Protein AF-A0A2G1NYQ6-F1 (afdb_monomer_lite)

Foldseek 3Di:
DQVVQQDVVLLAGFPDQDPNHGRRWQFLCSLVCVPPPVVADCVDPVSVSSLVSHLVSQQVQQWADAPNAIAGFGIHPPCVVHRFGFLLSLLSSLVSLLVVLQVCVPVPVVSNVVSNVVNPSSVCLQQQQADPVRAGAGGAPRHHSHHDDDTNDPSSVVSVVVSVVSCVVSVD

Structure (mmCIF, N/CA/C/O backbone):
data_AF-A0A2G1NYQ6-F1
#
_entry.id   AF-A0A2G1NYQ6-F1
#
loop_
_atom_site.group_PDB
_atom_site.id
_atom_site.type_symbol
_atom_site.label_atom_id
_atom_site.label_alt_id
_atom_site.label_comp_id
_atom_site.label_asym_id
_atom_site.label_entity_id
_atom_site.label_seq_id
_atom_site.pdbx_PDB_ins_code
_atom_site.Cartn_x
_atom_site.Cartn_y
_atom_site.Cartn_z
_atom_site.occupancy
_atom_site.B_iso_or_equiv
_atom_site.auth_seq_id
_atom_site.auth_comp_id
_atom_site.auth_asym_id
_atom_site.auth_atom_id
_atom_site.pdbx_PDB_model_num
ATOM 1 N N . MET A 1 1 ? 0.901 -12.415 -20.717 1.00 77.00 1 MET A N 1
ATOM 2 C CA . MET A 1 1 ? 1.734 -11.185 -20.625 1.00 77.00 1 MET A CA 1
ATOM 3 C C . MET A 1 1 ? 2.148 -10.916 -19.185 1.00 77.00 1 MET A C 1
ATOM 5 O O . MET A 1 1 ? 3.344 -10.838 -18.957 1.00 77.00 1 MET A O 1
ATOM 9 N N . ILE A 1 2 ? 1.206 -10.841 -18.233 1.00 87.62 2 ILE A N 1
ATOM 10 C CA . ILE A 1 2 ? 1.504 -10.618 -16.805 1.00 87.62 2 ILE A CA 1
ATOM 11 C C . ILE A 1 2 ? 2.382 -11.717 -16.182 1.00 87.62 2 ILE A C 1
ATOM 13 O O . ILE A 1 2 ? 3.284 -11.418 -15.413 1.00 87.62 2 ILE A O 1
ATOM 17 N N . GLU A 1 3 ? 2.213 -12.971 -16.606 1.00 89.00 3 GLU A N 1
ATOM 18 C CA . GLU A 1 3 ? 3.038 -14.106 -16.159 1.00 89.00 3 GLU A CA 1
ATOM 19 C C . GLU A 1 3 ? 4.537 -13.907 -16.418 1.00 89.00 3 GLU A C 1
ATOM 21 O O . GLU A 1 3 ? 5.359 -14.356 -15.632 1.00 89.00 3 GLU A O 1
ATOM 26 N N . ARG A 1 4 ? 4.905 -13.182 -17.488 1.00 92.19 4 ARG A N 1
ATOM 27 C CA . ARG A 1 4 ? 6.312 -12.868 -17.797 1.00 92.19 4 ARG A CA 1
ATOM 28 C C . ARG A 1 4 ? 6.929 -11.869 -16.818 1.00 92.19 4 ARG A C 1
ATOM 30 O O . ARG A 1 4 ? 8.144 -11.719 -16.819 1.00 92.19 4 ARG A O 1
ATOM 37 N N . LEU A 1 5 ? 6.102 -11.151 -16.058 1.00 95.56 5 LEU A N 1
ATOM 38 C CA . LEU A 1 5 ? 6.542 -10.192 -15.049 1.00 95.56 5 LEU A CA 1
ATOM 39 C C . LEU A 1 5 ? 6.655 -10.832 -13.664 1.00 95.56 5 LEU A C 1
ATOM 41 O O . LEU A 1 5 ? 7.236 -10.209 -12.788 1.00 95.56 5 LEU A O 1
ATOM 45 N N . TRP A 1 6 ? 6.114 -12.034 -13.434 1.00 97.19 6 TRP A N 1
ATOM 46 C CA . TRP A 1 6 ? 6.248 -12.694 -12.135 1.00 97.19 6 TRP A CA 1
ATOM 47 C C . TRP A 1 6 ? 7.708 -13.082 -11.884 1.00 97.19 6 TRP A C 1
ATOM 49 O O . TRP A 1 6 ? 8.318 -13.775 -12.698 1.00 97.19 6 TRP A O 1
ATOM 59 N N . MET A 1 7 ? 8.261 -12.645 -10.753 1.00 97.06 7 MET A N 1
ATOM 60 C CA . MET A 1 7 ? 9.623 -12.953 -10.320 1.00 97.06 7 MET A CA 1
ATOM 61 C C . MET A 1 7 ? 9.555 -13.842 -9.070 1.00 97.06 7 MET A C 1
ATOM 63 O O . MET A 1 7 ? 9.393 -13.309 -7.970 1.00 97.06 7 MET A O 1
ATOM 67 N N . PRO A 1 8 ? 9.681 -15.179 -9.202 1.00 95.69 8 PRO A N 1
ATOM 68 C CA . PRO A 1 8 ? 9.544 -16.104 -8.075 1.00 95.69 8 PRO A CA 1
ATOM 69 C C . PRO A 1 8 ? 10.514 -15.802 -6.929 1.00 95.69 8 PRO A C 1
ATOM 71 O O . PRO A 1 8 ? 10.099 -15.765 -5.776 1.00 95.69 8 PRO A O 1
ATOM 74 N N . ASP A 1 9 ? 11.773 -15.494 -7.251 1.00 95.88 9 ASP A N 1
ATOM 75 C CA . ASP A 1 9 ? 12.818 -15.209 -6.256 1.00 95.88 9 ASP A CA 1
ATOM 76 C C . ASP A 1 9 ? 12.545 -13.931 -5.454 1.00 95.88 9 ASP A C 1
ATOM 78 O O . ASP A 1 9 ? 12.984 -13.794 -4.314 1.00 95.88 9 ASP A O 1
ATOM 82 N N . ALA A 1 10 ? 11.817 -12.985 -6.051 1.00 96.31 10 ALA A N 1
ATOM 83 C CA . ALA A 1 10 ? 11.421 -11.745 -5.400 1.00 96.31 10 ALA A CA 1
ATOM 84 C C . ALA A 1 10 ? 10.008 -11.812 -4.809 1.00 96.31 10 ALA A C 1
ATOM 86 O O . ALA A 1 10 ? 9.593 -10.833 -4.201 1.00 96.31 10 ALA A O 1
ATOM 87 N N . ALA A 1 11 ? 9.270 -12.910 -5.022 1.00 97.94 11 ALA A N 1
ATOM 88 C CA . ALA A 1 11 ? 7.877 -13.081 -4.615 1.00 97.94 11 ALA A CA 1
ATOM 89 C C . ALA A 1 11 ? 6.965 -11.904 -5.040 1.00 97.94 11 ALA A C 1
ATOM 91 O O . ALA A 1 11 ? 6.060 -11.497 -4.312 1.00 97.94 11 ALA A O 1
ATOM 92 N N . CYS A 1 12 ? 7.224 -11.311 -6.211 1.00 98.06 12 CYS A N 1
ATOM 93 C CA . CYS A 1 12 ? 6.542 -10.102 -6.674 1.00 98.06 12 CYS A CA 1
ATOM 94 C C . CYS A 1 12 ? 6.621 -9.955 -8.202 1.00 98.06 12 CYS A C 1
ATOM 96 O O . CYS A 1 12 ? 7.400 -10.633 -8.873 1.00 98.06 12 CYS A O 1
ATOM 98 N N . PHE A 1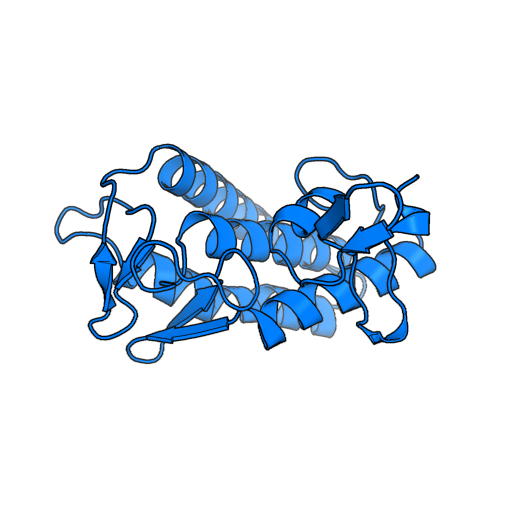 13 ? 5.818 -9.052 -8.763 1.00 97.31 13 PHE A N 1
ATOM 99 C CA . PHE A 1 13 ? 5.882 -8.706 -10.179 1.00 97.31 13 PHE A CA 1
ATOM 100 C C . PHE A 1 13 ? 6.944 -7.634 -10.434 1.00 97.31 13 PHE A C 1
ATOM 102 O O . PHE A 1 13 ? 7.109 -6.693 -9.660 1.00 97.31 13 PHE A O 1
ATOM 109 N N . ALA A 1 14 ? 7.657 -7.769 -11.547 1.00 95.62 14 ALA A N 1
ATOM 110 C CA . ALA A 1 14 ? 8.570 -6.762 -12.053 1.00 95.62 14 ALA A CA 1
ATOM 111 C C . ALA A 1 14 ? 7.803 -5.495 -12.436 1.00 95.62 14 ALA A C 1
ATOM 113 O O . ALA A 1 14 ? 6.707 -5.569 -13.000 1.00 95.62 14 ALA A O 1
ATOM 114 N N . LYS A 1 15 ? 8.431 -4.334 -12.225 1.00 93.25 15 LYS A N 1
ATOM 115 C CA . LYS A 1 15 ? 7.903 -3.030 -12.650 1.00 93.25 15 LYS A CA 1
ATOM 116 C C . LYS A 1 15 ? 7.526 -2.998 -14.133 1.00 93.25 15 LYS A C 1
ATOM 118 O O . LYS A 1 15 ? 6.588 -2.310 -14.527 1.00 93.25 15 LYS A O 1
ATOM 123 N N . GLY A 1 16 ? 8.265 -3.724 -14.967 1.00 93.69 16 GLY A N 1
ATOM 124 C CA . GLY A 1 16 ? 7.947 -3.857 -16.380 1.00 93.69 16 GLY A CA 1
ATOM 125 C C . GLY A 1 16 ? 9.034 -4.563 -17.176 1.00 93.69 16 GLY A C 1
ATOM 126 O O . GLY A 1 16 ? 9.994 -5.098 -16.621 1.00 93.69 16 GLY A O 1
ATOM 127 N N . ILE A 1 17 ? 8.861 -4.533 -18.496 1.00 93.44 17 ILE A N 1
ATOM 128 C CA . ILE A 1 17 ? 9.873 -4.938 -19.472 1.00 93.44 17 ILE A CA 1
ATOM 129 C C . ILE A 1 17 ? 10.361 -3.666 -20.164 1.00 93.44 17 ILE A C 1
ATOM 131 O O . ILE A 1 17 ? 9.561 -2.971 -20.791 1.00 93.44 17 ILE A O 1
ATOM 135 N N . ILE A 1 18 ? 11.650 -3.362 -20.043 1.00 90.75 18 ILE A N 1
ATOM 136 C CA . ILE A 1 18 ? 12.288 -2.183 -20.640 1.00 90.75 18 ILE A CA 1
ATOM 137 C C . ILE A 1 18 ? 13.359 -2.702 -21.595 1.00 90.75 18 ILE A C 1
ATOM 139 O O . ILE A 1 18 ? 14.183 -3.525 -21.211 1.00 90.75 18 ILE A O 1
ATOM 143 N N . ASP A 1 19 ? 13.289 -2.286 -22.861 1.00 93.00 19 ASP A N 1
ATOM 144 C CA . ASP A 1 19 ? 14.200 -2.726 -23.927 1.00 93.00 19 ASP A CA 1
ATOM 145 C C . ASP A 1 19 ? 14.297 -4.257 -24.083 1.00 93.00 19 ASP A C 1
ATOM 147 O O . ASP A 1 19 ? 15.330 -4.809 -24.447 1.00 93.00 19 ASP A O 1
ATOM 151 N N . GLY A 1 20 ? 13.182 -4.953 -23.833 1.00 91.50 20 GLY A N 1
ATOM 152 C CA . GLY A 1 20 ? 13.077 -6.412 -23.944 1.00 91.50 20 GLY A CA 1
ATOM 153 C C . GLY A 1 20 ? 13.491 -7.180 -22.686 1.00 91.50 20 GLY A C 1
ATOM 154 O O . GLY A 1 20 ? 13.196 -8.373 -22.600 1.00 91.50 20 GLY A O 1
ATOM 155 N N . GLU A 1 21 ? 14.063 -6.498 -21.697 1.00 93.44 21 GLU A N 1
ATOM 156 C CA . GLU A 1 21 ? 14.571 -7.087 -20.460 1.00 93.44 21 GLU A CA 1
ATOM 157 C C . GLU A 1 21 ? 13.625 -6.853 -19.280 1.00 93.44 21 GLU A C 1
ATOM 159 O O . GLU A 1 21 ? 12.966 -5.815 -19.175 1.00 93.44 21 GLU A O 1
ATOM 164 N N . ILE A 1 22 ? 13.559 -7.827 -18.369 1.00 94.00 22 ILE A N 1
ATOM 165 C CA . ILE A 1 22 ? 12.812 -7.682 -17.115 1.00 94.00 22 ILE A CA 1
ATOM 166 C C . ILE A 1 22 ? 13.507 -6.620 -16.267 1.00 94.00 22 ILE A C 1
ATOM 168 O O . ILE A 1 22 ? 14.702 -6.722 -16.000 1.00 94.00 22 ILE A O 1
ATOM 172 N N . TYR A 1 23 ? 12.750 -5.626 -15.804 1.00 93.81 23 TYR A N 1
ATOM 173 C CA . TYR A 1 23 ? 13.244 -4.621 -14.874 1.00 93.81 23 TYR A CA 1
ATOM 174 C C . TYR A 1 23 ? 12.809 -4.974 -13.441 1.00 93.81 23 TYR A C 1
ATOM 176 O O . TYR A 1 23 ? 11.654 -4.727 -13.077 1.00 93.81 23 TYR A O 1
ATOM 184 N N . PRO A 1 24 ? 13.695 -5.565 -12.614 1.00 93.25 24 PRO A N 1
ATOM 185 C CA . PRO A 1 24 ? 13.302 -6.319 -11.422 1.00 93.25 24 PRO A CA 1
ATOM 186 C C . PRO A 1 24 ? 13.095 -5.456 -10.167 1.00 93.25 24 PRO A C 1
ATOM 188 O O . PRO A 1 24 ? 13.101 -5.966 -9.049 1.00 93.25 24 PRO A O 1
ATOM 191 N N . ILE A 1 25 ? 12.945 -4.143 -10.336 1.00 95.00 25 ILE A N 1
ATOM 192 C CA . ILE A 1 25 ? 12.709 -3.212 -9.232 1.00 95.00 25 ILE A CA 1
ATOM 193 C C . ILE A 1 25 ? 11.291 -3.405 -8.698 1.00 95.00 25 ILE A C 1
ATOM 195 O O . ILE A 1 25 ? 10.336 -3.402 -9.479 1.00 95.00 25 ILE A O 1
ATOM 199 N N . ILE A 1 26 ? 11.156 -3.529 -7.375 1.00 97.50 26 ILE A N 1
ATOM 200 C CA . ILE A 1 26 ? 9.839 -3.566 -6.733 1.00 97.50 26 ILE A CA 1
ATOM 201 C C . ILE A 1 26 ? 9.221 -2.173 -6.782 1.00 97.50 26 ILE A C 1
ATOM 203 O O . ILE A 1 26 ? 9.847 -1.180 -6.408 1.00 97.50 26 ILE A O 1
ATOM 207 N N . ASP A 1 27 ? 7.983 -2.105 -7.259 1.00 97.69 27 ASP A N 1
ATOM 208 C CA . ASP A 1 27 ? 7.261 -0.864 -7.514 1.00 97.69 27 ASP A CA 1
ATOM 209 C C . ASP A 1 27 ? 5.794 -1.041 -7.119 1.00 97.69 27 ASP A C 1
ATOM 211 O O . ASP A 1 27 ? 5.156 -2.017 -7.502 1.00 97.69 27 ASP A O 1
ATOM 215 N N . ALA A 1 28 ? 5.244 -0.096 -6.361 1.00 97.94 28 ALA A N 1
ATOM 216 C CA . ALA A 1 28 ? 3.868 -0.122 -5.880 1.00 97.94 28 ALA A CA 1
ATOM 217 C C . ALA A 1 28 ? 2.836 -0.134 -7.023 1.00 97.94 28 ALA A C 1
ATOM 219 O O . ALA A 1 28 ? 1.700 -0.548 -6.814 1.00 97.94 28 ALA A O 1
ATOM 220 N N . SER A 1 29 ? 3.204 0.272 -8.243 1.00 96.25 29 SER A N 1
ATOM 221 C CA . SER A 1 29 ? 2.313 0.197 -9.409 1.00 96.25 29 SER A CA 1
ATOM 222 C C . SER A 1 29 ? 1.818 -1.214 -9.715 1.00 96.25 29 SER A C 1
ATOM 224 O O . SER A 1 29 ? 0.722 -1.359 -10.264 1.00 96.25 29 SER A O 1
ATOM 226 N N . VAL A 1 30 ? 2.557 -2.256 -9.316 1.00 97.00 30 VAL A N 1
ATOM 227 C CA . VAL A 1 30 ? 2.128 -3.642 -9.539 1.00 97.00 30 VAL A CA 1
ATOM 228 C C . VAL A 1 30 ? 0.936 -4.040 -8.668 1.00 97.00 30 VAL A C 1
ATOM 230 O O . VAL A 1 30 ? 0.245 -4.986 -9.024 1.00 97.00 30 VAL A O 1
ATOM 233 N N . ILE A 1 31 ? 0.578 -3.262 -7.633 1.00 98.19 31 ILE A N 1
ATOM 234 C CA . ILE A 1 31 ? -0.710 -3.400 -6.917 1.00 98.19 31 ILE A CA 1
ATOM 235 C C . ILE A 1 31 ? -1.893 -3.349 -7.899 1.00 98.19 31 ILE A C 1
ATOM 237 O O . ILE A 1 31 ? -2.923 -3.987 -7.672 1.00 98.19 31 ILE A O 1
ATOM 241 N N . GLY A 1 32 ? -1.714 -2.669 -9.039 1.00 96.94 32 GLY A N 1
ATOM 242 C CA . GLY A 1 32 ? -2.652 -2.630 -10.156 1.00 96.94 32 GLY A CA 1
ATOM 243 C C . GLY A 1 32 ? -3.178 -3.992 -10.600 1.00 96.94 32 GLY A C 1
ATOM 244 O O . GLY A 1 32 ? -4.336 -4.072 -11.008 1.00 96.94 32 GLY A O 1
ATOM 245 N N . VAL A 1 33 ? -2.388 -5.066 -10.481 1.00 96.69 33 VAL A N 1
ATOM 246 C CA . VAL A 1 33 ? -2.843 -6.415 -10.858 1.00 96.69 33 VAL A CA 1
ATOM 247 C C . VAL A 1 33 ? -4.008 -6.904 -9.993 1.00 96.69 33 VAL A C 1
ATOM 249 O O . VAL A 1 33 ? -4.776 -7.747 -10.441 1.00 96.69 33 VAL A O 1
ATOM 252 N N . VAL A 1 34 ? -4.177 -6.344 -8.794 1.00 96.75 34 VAL A N 1
ATOM 253 C CA . VAL A 1 34 ? -5.291 -6.624 -7.878 1.00 96.75 34 VAL A CA 1
ATOM 254 C C . VAL A 1 34 ? -6.355 -5.549 -8.023 1.00 96.75 34 VAL A C 1
ATOM 256 O O . VAL A 1 34 ? -7.468 -5.811 -8.471 1.00 96.75 34 VAL A O 1
ATOM 259 N N . THR A 1 35 ? -5.996 -4.304 -7.712 1.00 95.06 35 THR A N 1
ATOM 260 C CA . THR A 1 35 ? -6.921 -3.173 -7.726 1.00 95.06 35 THR A CA 1
ATOM 261 C C . THR A 1 35 ? -6.277 -1.995 -8.448 1.00 95.06 35 THR A C 1
ATOM 263 O O . THR A 1 35 ? -5.113 -1.707 -8.204 1.00 95.06 35 THR A O 1
ATOM 266 N N . PRO A 1 36 ? -6.999 -1.263 -9.312 1.00 94.69 36 PRO A N 1
ATOM 267 C CA . PRO A 1 36 ? -8.411 -1.453 -9.638 1.00 94.69 36 PRO A CA 1
ATOM 268 C C . PRO A 1 36 ? -8.657 -2.487 -10.750 1.00 94.69 36 PRO A C 1
ATOM 270 O O . PRO A 1 36 ? -9.814 -2.742 -11.075 1.00 94.69 36 PRO A O 1
ATOM 273 N N . PHE A 1 37 ? -7.610 -3.043 -11.372 1.00 96.00 37 PHE A N 1
ATOM 274 C CA . PHE A 1 37 ? -7.762 -3.737 -12.654 1.00 96.00 37 PHE A CA 1
ATOM 275 C C . PHE A 1 37 ? -8.182 -5.205 -12.548 1.00 96.00 37 PHE A C 1
ATOM 277 O O . PHE A 1 37 ? -8.666 -5.729 -13.547 1.00 96.00 37 PHE A O 1
ATOM 284 N N . ARG A 1 38 ? -8.038 -5.850 -11.379 1.00 95.50 38 ARG A N 1
ATOM 285 C CA . ARG A 1 38 ? -8.444 -7.250 -11.140 1.00 95.50 38 ARG A CA 1
ATOM 286 C C . ARG A 1 38 ? -7.920 -8.206 -12.213 1.00 95.50 38 ARG A C 1
ATOM 288 O O . ARG A 1 38 ? -8.664 -8.996 -12.783 1.00 95.50 38 ARG A O 1
ATOM 295 N N . VAL A 1 39 ? -6.634 -8.067 -12.527 1.00 96.94 39 VAL A N 1
ATOM 296 C CA . VAL A 1 39 ? -5.922 -8.973 -13.437 1.00 96.94 39 VAL A CA 1
ATOM 297 C C . VAL A 1 39 ? -5.756 -10.346 -12.788 1.00 96.94 39 VAL A C 1
ATOM 299 O O . VAL A 1 39 ? -5.815 -11.342 -13.497 1.00 96.94 39 VAL A O 1
ATOM 302 N N . LEU A 1 40 ? -5.552 -10.376 -11.468 1.00 97.12 40 LEU A N 1
ATOM 303 C CA . LEU A 1 40 ? -5.550 -11.581 -10.645 1.00 97.12 40 LEU A CA 1
ATOM 304 C C . LEU A 1 40 ? -6.859 -11.692 -9.851 1.00 97.12 40 LEU A C 1
ATOM 306 O O . LEU A 1 40 ? -7.372 -10.692 -9.339 1.00 97.12 40 LEU A O 1
ATOM 310 N N . ASP A 1 41 ? -7.358 -12.915 -9.722 1.00 96.00 41 ASP A N 1
ATOM 311 C CA . ASP A 1 41 ? -8.560 -13.309 -9.004 1.00 96.00 41 ASP A CA 1
ATOM 312 C C . ASP A 1 41 ? -8.186 -14.016 -7.684 1.00 96.00 41 ASP A C 1
ATOM 314 O O . ASP A 1 41 ? -7.625 -15.116 -7.697 1.00 96.00 41 ASP A O 1
ATOM 318 N N . PRO A 1 42 ? -8.520 -13.443 -6.511 1.00 96.12 42 PRO A N 1
ATOM 319 C CA . PRO A 1 42 ? -8.214 -14.062 -5.220 1.00 96.12 42 PRO A CA 1
ATOM 320 C C . PRO A 1 42 ? -8.966 -15.384 -4.973 1.00 96.12 42 PRO A C 1
ATOM 322 O O . PRO A 1 42 ? -8.637 -16.111 -4.034 1.00 96.12 42 PRO A O 1
ATOM 325 N N . THR A 1 43 ? -9.966 -15.738 -5.783 1.00 96.12 43 THR A N 1
ATOM 326 C CA . THR A 1 43 ? -10.651 -17.036 -5.686 1.00 96.12 43 THR A CA 1
ATOM 327 C C . THR A 1 43 ? -9.836 -18.181 -6.298 1.00 96.12 43 THR A C 1
ATOM 329 O O . THR A 1 43 ? -10.005 -19.333 -5.890 1.00 96.12 43 THR A O 1
ATOM 332 N N . VAL A 1 44 ? -8.890 -17.882 -7.195 1.00 97.69 44 VAL A N 1
ATOM 333 C CA . VAL A 1 44 ? -7.957 -18.854 -7.782 1.00 97.69 44 VAL A CA 1
ATOM 334 C C . VAL A 1 44 ? -6.739 -18.999 -6.867 1.00 97.69 44 VAL A C 1
ATOM 336 O O . VAL A 1 44 ? -6.098 -18.015 -6.523 1.00 97.69 44 VAL A O 1
ATOM 339 N N . GLU A 1 45 ? -6.410 -20.225 -6.450 1.00 96.88 45 GLU A N 1
ATOM 340 C CA . GLU A 1 45 ? -5.386 -20.487 -5.421 1.00 96.88 45 GLU A CA 1
ATOM 341 C C . GLU A 1 45 ? -3.994 -19.945 -5.777 1.00 96.88 45 GLU A C 1
ATOM 343 O O . GLU A 1 45 ? -3.450 -19.145 -5.019 1.00 96.88 45 GLU A O 1
ATOM 348 N N . ASP A 1 46 ? -3.463 -20.294 -6.951 1.00 97.12 46 ASP A N 1
ATOM 349 C CA . ASP A 1 46 ? -2.146 -19.823 -7.415 1.00 97.12 46 ASP A CA 1
ATOM 350 C C . ASP A 1 46 ? -2.094 -18.291 -7.583 1.00 97.12 46 ASP A C 1
ATOM 352 O O . ASP A 1 46 ? -1.092 -17.648 -7.268 1.00 97.12 46 ASP A O 1
ATOM 356 N N . GLU A 1 47 ? -3.187 -17.669 -8.029 1.00 97.88 47 GLU A N 1
ATOM 357 C CA . GLU A 1 47 ? -3.255 -16.212 -8.150 1.00 97.88 47 GLU A CA 1
ATOM 358 C C . GLU A 1 47 ? -3.333 -15.546 -6.775 1.00 97.88 47 GLU A C 1
ATOM 360 O O . GLU A 1 47 ? -2.590 -14.602 -6.513 1.00 97.88 47 GLU A O 1
ATOM 365 N N . ARG A 1 48 ? -4.150 -16.074 -5.859 1.00 98.06 48 ARG A N 1
ATOM 366 C CA . ARG A 1 48 ? -4.241 -15.606 -4.471 1.00 98.06 48 ARG A CA 1
ATOM 367 C C . ARG A 1 48 ? -2.894 -15.667 -3.760 1.00 98.06 48 ARG A C 1
ATOM 369 O O . ARG A 1 48 ? -2.534 -14.711 -3.077 1.00 98.06 48 ARG A O 1
ATOM 376 N N . GLU A 1 49 ? -2.140 -16.747 -3.931 1.00 98.19 49 GLU A N 1
ATOM 377 C CA . GLU A 1 49 ? -0.793 -16.871 -3.372 1.00 98.19 49 GLU A CA 1
ATOM 378 C C . GLU A 1 49 ? 0.145 -15.783 -3.913 1.00 98.19 49 GLU A C 1
ATOM 380 O O . GLU A 1 49 ? 0.838 -15.126 -3.132 1.00 98.19 49 GLU A O 1
ATOM 385 N N . LYS A 1 50 ? 0.115 -15.512 -5.226 1.00 98.44 50 LYS A N 1
ATOM 386 C CA . LYS A 1 50 ? 0.883 -14.413 -5.844 1.00 98.44 50 LYS A CA 1
ATOM 387 C C . LYS A 1 50 ? 0.465 -13.046 -5.324 1.00 98.44 50 LYS A C 1
ATOM 389 O O . LYS A 1 50 ? 1.335 -12.215 -5.077 1.00 98.44 50 LYS A O 1
ATOM 394 N N . ILE A 1 51 ? -0.833 -12.814 -5.121 1.00 98.44 51 ILE A N 1
ATOM 395 C CA . ILE A 1 51 ? -1.341 -11.574 -4.524 1.00 98.44 51 ILE A CA 1
ATOM 396 C C . ILE A 1 51 ? -0.767 -11.402 -3.114 1.00 98.44 51 ILE A C 1
ATOM 398 O O . ILE A 1 51 ? -0.178 -10.364 -2.820 1.00 98.44 51 ILE A O 1
ATOM 402 N N . ILE A 1 52 ? -0.895 -12.419 -2.258 1.00 98.62 52 ILE A N 1
ATOM 403 C CA . ILE A 1 52 ? -0.402 -12.391 -0.874 1.00 98.62 52 ILE A CA 1
ATOM 404 C C . ILE A 1 52 ? 1.106 -12.111 -0.842 1.00 98.62 52 ILE A C 1
ATOM 406 O O . ILE A 1 52 ? 1.554 -11.205 -0.138 1.00 98.62 52 ILE A O 1
ATOM 410 N N . MET A 1 53 ? 1.880 -12.853 -1.636 1.00 98.62 53 MET A N 1
ATOM 411 C CA . MET A 1 53 ? 3.329 -12.690 -1.760 1.00 98.62 53 MET A CA 1
ATOM 412 C C . MET A 1 53 ? 3.718 -11.283 -2.225 1.00 98.62 53 MET A C 1
ATOM 414 O O . MET A 1 53 ? 4.582 -10.646 -1.621 1.00 98.62 53 MET A O 1
ATOM 418 N N . MET A 1 54 ? 3.048 -10.773 -3.258 1.00 98.56 54 MET A N 1
ATOM 419 C CA . MET A 1 54 ? 3.309 -9.454 -3.822 1.00 98.56 54 MET A CA 1
ATOM 420 C C . MET A 1 54 ? 3.014 -8.342 -2.811 1.00 98.56 54 MET A C 1
ATOM 422 O O . MET A 1 54 ? 3.848 -7.458 -2.628 1.00 98.56 54 MET A O 1
ATOM 426 N N . LEU A 1 55 ? 1.854 -8.377 -2.143 1.00 98.44 55 LEU A N 1
ATOM 427 C CA . LEU A 1 55 ? 1.473 -7.354 -1.164 1.00 98.44 55 LEU A CA 1
ATOM 428 C C . LEU A 1 55 ? 2.430 -7.340 0.033 1.00 98.44 55 LEU A C 1
ATOM 430 O O . LEU A 1 55 ? 2.906 -6.268 0.397 1.00 98.44 55 LEU A O 1
ATOM 434 N N . ASN A 1 56 ? 2.787 -8.513 0.570 1.00 98.38 56 ASN A N 1
ATOM 435 C CA . ASN A 1 56 ? 3.796 -8.626 1.630 1.00 98.38 56 ASN A CA 1
ATOM 436 C C . ASN A 1 56 ? 5.154 -8.078 1.170 1.00 98.38 56 ASN A C 1
ATOM 438 O O . ASN A 1 56 ? 5.782 -7.304 1.880 1.00 98.38 56 ASN A O 1
ATOM 442 N N . THR A 1 57 ? 5.591 -8.419 -0.045 1.00 98.44 57 THR A N 1
ATOM 443 C CA . THR A 1 57 ? 6.874 -7.942 -0.582 1.00 98.44 57 THR A CA 1
ATOM 444 C C . THR A 1 57 ? 6.896 -6.424 -0.754 1.00 98.44 57 THR A C 1
ATOM 446 O O . THR A 1 57 ? 7.903 -5.777 -0.464 1.00 98.44 57 THR A O 1
ATOM 449 N N . ILE A 1 58 ? 5.799 -5.841 -1.239 1.00 98.31 58 ILE A N 1
ATOM 450 C CA . ILE A 1 58 ? 5.655 -4.389 -1.381 1.00 98.31 58 ILE A CA 1
ATOM 451 C C . ILE A 1 58 ? 5.702 -3.719 -0.013 1.00 98.31 58 ILE A C 1
ATOM 453 O O . ILE A 1 58 ? 6.461 -2.769 0.169 1.00 98.31 58 ILE A O 1
ATOM 457 N N . GLU A 1 59 ? 4.926 -4.220 0.944 1.00 97.00 59 GLU A N 1
ATOM 458 C CA . GLU A 1 59 ? 4.925 -3.733 2.319 1.00 97.00 59 GLU A CA 1
ATOM 459 C C . GLU A 1 59 ? 6.344 -3.798 2.910 1.00 97.00 59 GLU A C 1
ATOM 461 O O . GLU A 1 59 ? 6.875 -2.785 3.362 1.00 97.00 59 GLU A O 1
ATOM 466 N N . ASP A 1 60 ? 7.028 -4.936 2.802 1.00 96.75 60 ASP A N 1
ATOM 467 C CA . ASP A 1 60 ? 8.350 -5.167 3.391 1.00 96.75 60 ASP A CA 1
ATOM 468 C C . ASP A 1 60 ? 9.477 -4.364 2.731 1.00 96.75 60 ASP A C 1
ATOM 470 O O . ASP A 1 60 ? 10.385 -3.889 3.418 1.00 96.75 60 ASP A O 1
ATOM 474 N N . ARG A 1 61 ? 9.452 -4.183 1.406 1.00 97.56 61 ARG A N 1
ATOM 475 C CA . ARG A 1 61 ? 10.554 -3.522 0.681 1.00 97.56 61 ARG A CA 1
ATOM 476 C C . ARG A 1 61 ? 10.332 -2.030 0.488 1.00 97.56 61 ARG A C 1
ATOM 478 O O . ARG A 1 61 ? 11.300 -1.268 0.421 1.00 97.56 61 ARG A O 1
ATOM 485 N N . LEU A 1 62 ? 9.076 -1.591 0.410 1.00 97.62 62 LEU A N 1
ATOM 486 C CA . LEU A 1 62 ? 8.739 -0.191 0.159 1.00 97.62 62 LEU A CA 1
ATOM 487 C C . LEU A 1 62 ? 8.318 0.570 1.419 1.00 97.62 62 LEU A C 1
ATOM 489 O O . LEU A 1 62 ? 8.208 1.798 1.331 1.00 97.62 62 LEU A O 1
ATOM 493 N N . ASN A 1 63 ? 8.138 -0.086 2.576 1.00 95.19 63 ASN A N 1
ATOM 494 C CA . ASN A 1 63 ? 7.835 0.642 3.809 1.00 95.19 63 ASN A CA 1
ATOM 495 C C . ASN A 1 63 ? 8.914 1.669 4.168 1.00 95.19 63 ASN A C 1
ATOM 497 O O . ASN A 1 63 ? 10.103 1.540 3.852 1.00 95.19 63 ASN A O 1
ATOM 501 N N . TYR A 1 64 ? 8.445 2.705 4.849 1.00 94.50 64 TYR A N 1
ATOM 502 C CA . TYR A 1 64 ? 9.247 3.705 5.513 1.00 94.50 64 TYR A CA 1
ATOM 503 C C . TYR A 1 64 ? 8.525 4.137 6.793 1.00 94.50 64 TYR A C 1
ATOM 505 O O . TYR A 1 64 ? 7.340 4.481 6.763 1.00 94.50 64 TYR A O 1
ATOM 513 N N . TRP A 1 65 ? 9.243 4.124 7.914 1.00 92.38 65 TRP A N 1
ATOM 514 C CA . TRP A 1 65 ? 8.708 4.529 9.211 1.00 92.38 65 TRP A CA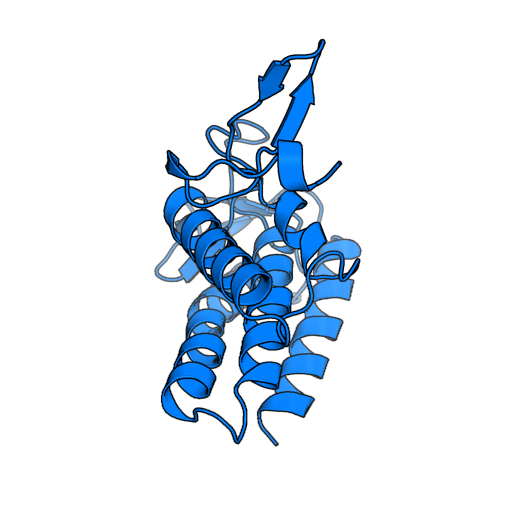 1
ATOM 515 C C . TRP A 1 65 ? 8.971 6.011 9.465 1.00 92.38 65 TRP A C 1
ATOM 517 O O . TRP A 1 65 ? 10.115 6.457 9.390 1.00 92.38 65 TRP A O 1
ATOM 527 N N . VAL A 1 66 ? 7.914 6.759 9.780 1.00 89.00 66 VAL A N 1
ATOM 528 C CA . VAL A 1 66 ? 7.976 8.184 10.131 1.00 89.00 66 VAL A CA 1
ATOM 529 C C . VAL A 1 66 ? 7.152 8.397 11.395 1.00 89.00 66 VAL A C 1
ATOM 531 O O . VAL A 1 66 ? 5.960 8.091 11.410 1.00 89.00 66 VAL A O 1
ATOM 534 N N . ASP A 1 67 ? 7.797 8.848 12.473 1.00 84.12 67 ASP A N 1
ATOM 535 C CA . ASP A 1 67 ? 7.166 9.116 13.775 1.00 84.12 67 ASP A CA 1
ATOM 536 C C . ASP A 1 67 ? 6.255 7.984 14.294 1.00 84.12 67 ASP A C 1
ATOM 538 O O . ASP A 1 67 ? 5.176 8.210 14.832 1.00 84.12 67 ASP A O 1
ATOM 542 N N . GLY A 1 68 ? 6.689 6.729 14.123 1.00 83.94 68 GLY A N 1
ATOM 543 C CA . GLY A 1 68 ? 5.948 5.545 14.580 1.00 83.94 68 GLY A CA 1
ATOM 544 C C . GLY A 1 68 ? 4.787 5.116 13.675 1.00 83.94 68 GLY A C 1
ATOM 545 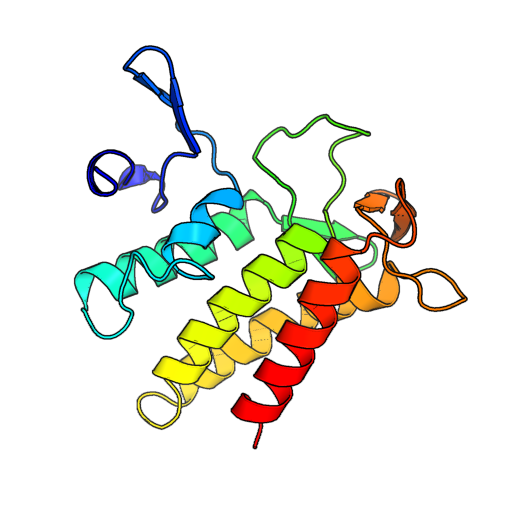O O . GLY A 1 68 ? 4.119 4.133 13.984 1.00 83.94 68 GLY A O 1
ATOM 546 N N . THR A 1 69 ? 4.576 5.797 12.548 1.00 90.00 69 THR A N 1
ATOM 547 C CA . THR A 1 69 ? 3.610 5.420 11.506 1.00 90.00 69 THR A CA 1
ATOM 548 C C . THR A 1 69 ? 4.324 4.876 10.270 1.00 90.00 69 THR A C 1
ATOM 550 O O . THR A 1 69 ? 5.527 5.095 10.093 1.00 90.00 69 THR A O 1
ATOM 553 N N . ARG A 1 70 ? 3.605 4.146 9.410 1.00 93.31 70 ARG A N 1
ATOM 554 C CA . ARG A 1 70 ? 4.207 3.402 8.297 1.00 93.31 70 ARG A CA 1
ATOM 555 C C . ARG A 1 70 ? 3.620 3.803 6.947 1.00 93.31 70 ARG A C 1
ATOM 557 O O . ARG A 1 70 ? 2.484 3.454 6.627 1.00 93.31 70 ARG A O 1
ATOM 564 N N . GLY A 1 71 ? 4.427 4.478 6.134 1.00 96.75 71 GLY A N 1
ATOM 565 C CA . GLY A 1 71 ? 4.095 4.841 4.756 1.00 96.75 71 GLY A CA 1
ATOM 566 C C . GLY A 1 71 ? 4.816 3.971 3.729 1.00 96.75 71 GLY A C 1
ATOM 567 O O . GLY A 1 71 ? 5.818 3.330 4.037 1.00 96.75 71 GLY A O 1
ATOM 568 N N . ILE A 1 72 ? 4.319 3.962 2.496 1.00 97.94 72 ILE A N 1
ATOM 569 C CA . ILE A 1 72 ? 4.844 3.161 1.384 1.00 97.94 72 ILE A CA 1
ATOM 570 C C . ILE A 1 72 ? 5.468 4.080 0.332 1.00 97.94 72 ILE A C 1
ATOM 572 O O . ILE A 1 72 ? 4.847 5.045 -0.113 1.0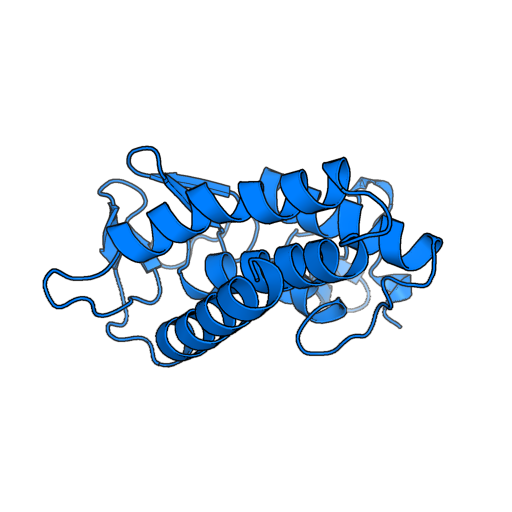0 97.94 72 ILE A O 1
ATOM 576 N N . ARG A 1 73 ? 6.704 3.804 -0.090 1.00 97.50 73 ARG A N 1
ATOM 577 C CA . ARG A 1 73 ? 7.365 4.503 -1.209 1.00 97.50 73 ARG A CA 1
ATOM 578 C C . ARG A 1 73 ? 6.830 4.017 -2.558 1.00 97.50 73 ARG A C 1
ATOM 580 O O . ARG A 1 73 ? 6.180 2.981 -2.638 1.00 97.50 73 ARG A O 1
ATOM 587 N N . ARG A 1 74 ? 7.111 4.751 -3.640 1.00 97.00 74 ARG A N 1
ATOM 588 C CA . ARG A 1 74 ? 6.678 4.342 -4.988 1.00 97.00 74 ARG A CA 1
ATOM 589 C C . ARG A 1 74 ? 7.407 3.106 -5.487 1.00 97.00 74 ARG A C 1
ATOM 591 O O . ARG A 1 74 ? 6.769 2.205 -6.009 1.00 97.00 74 ARG A O 1
ATOM 598 N N . TYR A 1 75 ? 8.722 3.071 -5.336 1.00 97.06 75 TYR A N 1
ATOM 599 C CA . TYR A 1 75 ? 9.566 1.952 -5.739 1.00 97.06 75 TYR A CA 1
ATOM 600 C C . TYR A 1 75 ? 10.885 1.976 -4.972 1.00 97.06 75 TYR A C 1
ATOM 602 O O . TYR A 1 75 ? 11.199 2.940 -4.264 1.00 97.06 75 TYR A O 1
ATOM 610 N N . GLU A 1 76 ? 11.656 0.900 -5.084 1.00 95.12 76 GLU A N 1
ATOM 611 C CA . GLU A 1 76 ? 12.962 0.821 -4.434 1.00 95.12 76 GLU A CA 1
ATOM 612 C C . GLU A 1 76 ? 13.924 1.866 -4.986 1.00 95.12 76 GLU A C 1
ATOM 614 O O . GLU A 1 76 ? 14.025 2.058 -6.194 1.00 95.12 76 GLU A O 1
ATOM 619 N N . ASN A 1 77 ? 14.681 2.505 -4.095 1.00 91.00 77 ASN A N 1
ATOM 620 C CA . ASN A 1 77 ? 15.622 3.567 -4.458 1.00 91.00 77 ASN A CA 1
ATOM 621 C C . ASN A 1 77 ? 14.945 4.756 -5.168 1.00 91.00 77 ASN A C 1
ATOM 623 O O . ASN A 1 77 ? 15.558 5.415 -6.002 1.00 91.00 77 ASN A O 1
ATOM 627 N N . ASP A 1 78 ? 13.676 5.039 -4.856 1.00 91.69 78 ASP A N 1
ATOM 628 C CA . ASP A 1 78 ? 13.050 6.296 -5.262 1.00 91.69 78 ASP A CA 1
ATOM 629 C C . ASP A 1 78 ? 13.808 7.476 -4.637 1.00 91.69 78 ASP A C 1
ATOM 631 O O . ASP A 1 78 ? 13.874 7.598 -3.416 1.00 91.69 78 ASP A O 1
ATOM 635 N N . GLU A 1 79 ? 14.397 8.329 -5.474 1.00 91.56 79 GLU A N 1
ATOM 636 C CA . GLU A 1 79 ? 15.137 9.528 -5.058 1.00 91.56 79 GLU A CA 1
ATOM 637 C C . GLU A 1 79 ? 14.343 10.819 -5.294 1.00 91.56 79 GLU A C 1
ATOM 639 O O . GLU A 1 79 ? 14.784 11.909 -4.915 1.00 91.56 79 GLU A O 1
ATOM 644 N N . TYR A 1 80 ? 13.158 10.728 -5.907 1.00 89.06 80 TYR A N 1
ATOM 645 C CA . TYR A 1 80 ? 12.356 11.908 -6.198 1.00 89.06 80 TYR A CA 1
ATOM 646 C C . TYR A 1 80 ? 11.955 12.606 -4.903 1.00 89.06 80 TYR A C 1
ATOM 648 O O . TYR A 1 80 ? 11.374 11.992 -4.008 1.00 89.06 80 TYR A O 1
ATOM 656 N N . MET A 1 81 ? 12.281 13.897 -4.808 1.00 90.56 81 MET A N 1
ATOM 657 C CA . MET A 1 81 ? 12.030 14.713 -3.618 1.00 90.56 81 MET A CA 1
ATOM 658 C C . MET A 1 81 ? 12.503 14.025 -2.326 1.00 90.56 81 MET A C 1
ATOM 660 O O . MET A 1 81 ? 11.785 13.986 -1.334 1.00 90.56 81 MET A O 1
ATOM 664 N N . SER A 1 82 ? 13.722 13.476 -2.349 1.00 89.62 82 SER A N 1
ATOM 665 C CA . SER A 1 82 ? 14.361 12.762 -1.232 1.00 89.62 82 SER A CA 1
ATOM 666 C C . SER A 1 82 ? 13.812 11.361 -0.945 1.00 89.62 82 SER A C 1
ATOM 668 O O . SER A 1 82 ? 14.218 10.760 0.051 1.00 89.62 82 SER A O 1
ATOM 670 N N . GLY A 1 83 ? 12.942 10.802 -1.788 1.00 92.31 83 GLY A N 1
ATOM 671 C CA . GLY A 1 83 ? 12.467 9.425 -1.621 1.00 92.31 83 GLY A CA 1
ATOM 672 C C . GLY A 1 83 ? 11.495 9.249 -0.462 1.00 92.31 83 GLY A C 1
ATOM 673 O O . GLY A 1 83 ? 11.594 8.285 0.301 1.00 92.31 83 GLY A O 1
ATOM 674 N N . ASN A 1 84 ? 10.605 10.222 -0.288 1.00 96.56 84 ASN A N 1
ATOM 675 C CA . ASN A 1 84 ? 9.584 10.198 0.750 1.00 96.56 84 ASN A CA 1
ATOM 676 C C . ASN A 1 84 ? 8.560 9.072 0.524 1.00 96.56 84 ASN A C 1
ATOM 678 O O . ASN A 1 84 ? 8.319 8.683 -0.621 1.00 96.56 84 ASN A O 1
ATOM 682 N N . PRO A 1 85 ? 7.915 8.555 1.584 1.00 97.44 85 PRO A N 1
ATOM 683 C CA . PRO A 1 85 ? 6.705 7.754 1.443 1.00 97.44 85 PRO A CA 1
ATOM 684 C C . PRO A 1 85 ? 5.536 8.592 0.901 1.00 97.44 85 PRO A C 1
ATOM 686 O O . PRO A 1 85 ? 5.413 9.789 1.176 1.00 97.44 85 PRO A O 1
ATOM 689 N N . TRP A 1 86 ? 4.665 7.950 0.123 1.00 98.44 86 TRP A N 1
ATOM 690 C CA . TRP A 1 86 ? 3.550 8.598 -0.566 1.00 98.44 86 TRP A CA 1
ATOM 691 C C . TRP A 1 86 ? 2.217 8.213 0.065 1.00 98.44 86 TRP A C 1
ATOM 693 O O . TRP A 1 86 ? 1.973 7.056 0.414 1.00 98.44 86 TRP A O 1
ATOM 703 N N . VAL A 1 87 ? 1.307 9.181 0.156 1.00 98.44 87 VAL A N 1
ATOM 704 C CA . VAL A 1 87 ? -0.056 8.937 0.649 1.00 98.44 87 VAL A CA 1
ATOM 705 C C . VAL A 1 87 ? -0.825 8.045 -0.329 1.00 98.44 87 VAL A C 1
ATOM 707 O O . VAL A 1 87 ? -1.490 7.102 0.091 1.00 98.44 87 VAL A O 1
ATOM 710 N N . VAL A 1 88 ? -0.674 8.286 -1.637 1.00 98.31 88 VAL A N 1
ATOM 711 C CA . VAL A 1 88 ? -1.343 7.518 -2.705 1.00 98.31 88 VAL A CA 1
ATOM 712 C C . VAL A 1 88 ? -0.987 6.035 -2.655 1.00 98.31 88 VAL A C 1
ATOM 714 O O . VAL A 1 88 ? -1.880 5.198 -2.644 1.00 98.31 88 VAL A O 1
ATOM 717 N N . THR A 1 89 ? 0.299 5.690 -2.618 1.00 98.31 89 THR A N 1
ATOM 718 C CA . THR A 1 89 ? 0.754 4.288 -2.627 1.00 98.31 89 THR A CA 1
ATOM 719 C C . THR A 1 89 ? 0.401 3.573 -1.331 1.00 98.31 89 THR A C 1
ATOM 721 O O . THR A 1 89 ? 0.031 2.405 -1.370 1.00 98.31 89 THR A O 1
ATOM 724 N N . THR A 1 90 ? 0.447 4.283 -0.199 1.00 98.56 90 THR A N 1
ATOM 725 C CA . THR A 1 90 ? 0.020 3.749 1.100 1.00 98.56 90 THR A CA 1
ATOM 726 C C . THR A 1 90 ? -1.466 3.393 1.074 1.00 98.56 90 THR A C 1
ATOM 728 O O . THR A 1 90 ? -1.835 2.267 1.391 1.00 98.56 90 THR A O 1
ATOM 731 N N . LEU A 1 91 ? -2.321 4.307 0.603 1.00 98.69 91 LEU A N 1
ATOM 732 C CA . LEU A 1 91 ? -3.754 4.042 0.449 1.00 98.69 91 LEU A CA 1
ATOM 733 C C . LEU A 1 91 ? -4.042 2.959 -0.595 1.00 98.69 91 LEU A C 1
ATOM 735 O O . LEU A 1 91 ? -4.972 2.174 -0.429 1.00 98.69 91 LEU A O 1
ATOM 739 N N . TRP A 1 92 ? -3.260 2.898 -1.672 1.00 98.56 92 TRP A N 1
ATOM 740 C CA . TRP A 1 92 ? -3.435 1.886 -2.708 1.00 98.56 92 TRP A CA 1
ATOM 741 C C . TRP A 1 92 ? -3.102 0.479 -2.198 1.00 98.56 92 TRP A C 1
ATOM 743 O O . TRP A 1 92 ? -3.862 -0.450 -2.474 1.00 98.56 92 TRP A O 1
ATOM 753 N N . LEU A 1 93 ? -2.041 0.336 -1.392 1.00 98.62 93 LEU A N 1
ATOM 754 C CA . LEU A 1 93 ? -1.733 -0.912 -0.691 1.00 98.62 93 LEU A CA 1
ATOM 755 C C . LEU A 1 93 ? -2.904 -1.318 0.208 1.00 98.62 93 LEU A C 1
ATOM 757 O O . LEU A 1 93 ? -3.424 -2.418 0.048 1.00 98.62 93 LEU A O 1
ATOM 761 N N . MET A 1 94 ? -3.394 -0.399 1.050 1.00 98.44 94 MET A N 1
ATOM 762 C CA . MET A 1 94 ? -4.537 -0.666 1.930 1.00 98.44 94 MET A CA 1
ATOM 763 C C . MET A 1 94 ? -5.761 -1.160 1.155 1.00 98.44 94 MET A C 1
ATOM 765 O O . MET A 1 94 ? -6.437 -2.078 1.603 1.00 98.44 94 MET A O 1
ATOM 769 N N . ARG A 1 95 ? -6.058 -0.595 -0.024 1.00 98.00 95 ARG A N 1
ATOM 770 C CA . ARG A 1 95 ? -7.175 -1.080 -0.852 1.00 98.00 95 ARG A CA 1
ATOM 771 C C . ARG A 1 95 ? -7.011 -2.547 -1.248 1.00 98.00 95 ARG A C 1
ATOM 773 O O . ARG A 1 95 ? -7.967 -3.308 -1.146 1.00 98.00 95 ARG A O 1
ATOM 780 N N . ALA A 1 96 ? -5.821 -2.944 -1.690 1.00 98.25 96 ALA A N 1
ATOM 781 C CA . ALA A 1 96 ? -5.568 -4.323 -2.097 1.00 98.25 96 ALA A CA 1
ATOM 782 C C . ALA A 1 96 ? -5.524 -5.292 -0.901 1.00 98.25 96 ALA A C 1
ATOM 784 O O . ALA A 1 96 ? -6.036 -6.406 -0.996 1.00 98.25 96 ALA A O 1
ATOM 785 N N . GLU A 1 97 ? -4.989 -4.861 0.244 1.00 98.06 97 GLU A N 1
ATOM 786 C CA . GLU A 1 97 ? -5.057 -5.620 1.501 1.00 98.06 97 GLU A CA 1
ATOM 787 C C . GLU A 1 97 ? -6.507 -5.840 1.946 1.00 98.06 97 GLU A C 1
ATOM 789 O O . GLU A 1 97 ? -6.878 -6.934 2.369 1.00 98.06 97 GLU A O 1
ATOM 794 N N . LEU A 1 98 ? -7.355 -4.820 1.803 1.00 97.81 98 LEU A N 1
ATOM 795 C CA . LEU A 1 98 ? -8.776 -4.913 2.117 1.00 97.81 98 LEU A CA 1
ATOM 796 C C . LEU A 1 98 ? -9.556 -5.765 1.110 1.00 97.81 98 LEU A C 1
ATOM 798 O O . LEU A 1 98 ? -10.512 -6.422 1.513 1.00 97.81 98 LEU A O 1
ATOM 802 N N . ASP A 1 99 ? -9.159 -5.805 -0.165 1.00 96.94 99 ASP A N 1
ATOM 803 C CA . ASP A 1 99 ? -9.734 -6.746 -1.137 1.00 96.94 99 ASP A CA 1
ATOM 804 C C . ASP A 1 99 ? -9.452 -8.203 -0.714 1.00 96.94 99 ASP A C 1
ATOM 806 O O . ASP A 1 99 ? -10.352 -9.045 -0.755 1.00 96.94 99 ASP A O 1
ATOM 810 N N . LEU A 1 100 ? -8.236 -8.499 -0.231 1.00 97.00 100 LEU A N 1
ATOM 811 C CA . LEU A 1 100 ? -7.918 -9.809 0.352 1.00 97.00 100 LEU A CA 1
ATOM 812 C C . LEU A 1 100 ? -8.682 -10.071 1.652 1.00 97.00 100 LEU A C 1
ATOM 814 O O . LEU A 1 100 ? -9.199 -11.171 1.845 1.00 97.00 100 LEU A O 1
ATOM 818 N N . ALA A 1 101 ? -8.771 -9.084 2.545 1.00 97.44 101 ALA A N 1
ATOM 819 C CA . ALA A 1 101 ? -9.541 -9.222 3.775 1.00 97.44 101 ALA A CA 1
ATOM 820 C C . ALA A 1 101 ? -11.005 -9.577 3.472 1.00 97.44 101 ALA A C 1
ATOM 822 O O . ALA A 1 101 ? -11.558 -10.499 4.068 1.00 97.44 101 ALA A O 1
ATOM 823 N N . GLU A 1 102 ? -11.626 -8.880 2.518 1.00 96.19 102 GLU A N 1
ATOM 824 C CA . GLU A 1 102 ? -13.001 -9.141 2.090 1.00 96.19 102 GLU A CA 1
ATOM 825 C C . GLU A 1 102 ? -13.166 -10.557 1.527 1.00 96.19 102 GLU A C 1
ATOM 827 O O . GLU A 1 102 ? -14.152 -11.214 1.854 1.00 96.19 102 GLU A O 1
ATOM 832 N N . TYR A 1 103 ? -12.186 -11.058 0.766 1.00 96.38 103 TYR A N 1
ATOM 833 C CA . TYR A 1 103 ? -12.174 -12.452 0.322 1.00 96.38 103 TYR A CA 1
ATOM 834 C C . TYR A 1 103 ? -12.175 -13.432 1.507 1.00 96.38 103 TYR A C 1
ATOM 836 O O . TYR A 1 103 ? -13.002 -14.339 1.547 1.00 96.38 103 TYR A O 1
ATOM 844 N N . PHE A 1 104 ? -11.293 -13.257 2.493 1.00 97.81 104 PHE A N 1
ATOM 845 C CA . PHE A 1 104 ? -11.183 -14.193 3.620 1.00 97.81 104 PHE A CA 1
ATOM 846 C C . PHE A 1 104 ? -12.322 -14.088 4.645 1.00 97.81 104 PHE A C 1
ATOM 848 O O . PHE A 1 104 ? -12.516 -15.009 5.440 1.00 97.81 104 PHE A O 1
ATOM 855 N N . LYS A 1 105 ? -13.103 -13.003 4.637 1.00 95.94 105 LYS A N 1
ATOM 856 C CA . LYS A 1 105 ? -14.193 -12.777 5.595 1.00 95.94 105 LYS A CA 1
ATOM 857 C C . LYS A 1 105 ? -15.203 -13.935 5.588 1.00 95.94 105 LYS A C 1
ATOM 859 O O . LYS A 1 105 ? -15.830 -14.223 4.573 1.00 95.94 105 LYS A O 1
ATOM 864 N N . GLY A 1 106 ? -15.386 -14.584 6.742 1.00 95.25 106 GLY A N 1
ATOM 865 C CA . GLY A 1 106 ? -16.296 -15.724 6.910 1.00 95.25 106 GLY A CA 1
ATOM 866 C C . GLY A 1 106 ? -15.779 -17.060 6.359 1.00 95.25 106 GLY A C 1
ATOM 867 O O . GLY A 1 106 ? -16.467 -18.069 6.501 1.00 95.25 106 GLY A O 1
ATOM 868 N N . GLN A 1 107 ? -14.587 -17.077 5.754 1.00 96.56 107 GLN A N 1
ATOM 869 C CA . GLN A 1 107 ? -13.887 -18.288 5.307 1.00 96.56 107 GLN A CA 1
ATOM 870 C C . GLN A 1 107 ? -12.695 -18.608 6.221 1.00 96.56 107 GLN A C 1
ATOM 872 O O . GLN A 1 107 ? -12.493 -19.760 6.594 1.00 96.56 107 GLN A O 1
ATOM 877 N N . ASP A 1 108 ? -11.938 -17.578 6.603 1.00 97.56 108 ASP A N 1
ATOM 878 C CA . ASP A 1 108 ? -10.800 -17.634 7.518 1.00 97.56 108 ASP A CA 1
ATOM 879 C C . ASP A 1 108 ? -10.731 -16.317 8.310 1.00 97.56 108 ASP A C 1
ATOM 881 O O . ASP A 1 108 ? -10.192 -15.304 7.855 1.00 97.56 108 ASP A O 1
ATOM 885 N N . ASP A 1 109 ? -11.322 -16.327 9.505 1.00 96.12 109 ASP A N 1
ATOM 886 C CA . ASP A 1 109 ? -11.444 -15.140 10.354 1.00 96.12 109 ASP A CA 1
ATOM 887 C C . ASP A 1 109 ? -10.095 -14.633 10.889 1.00 96.12 109 ASP A C 1
ATOM 889 O O . ASP A 1 109 ? -9.965 -13.440 11.182 1.00 96.12 109 ASP A O 1
ATOM 893 N N . GLU A 1 110 ? -9.095 -15.506 11.035 1.00 97.81 110 GLU A N 1
ATOM 894 C CA . GLU A 1 110 ? -7.762 -15.118 11.503 1.00 97.81 110 GLU A CA 1
ATOM 895 C C . GLU A 1 110 ? -7.015 -14.362 10.403 1.00 97.81 110 GLU A C 1
ATOM 897 O O . GLU A 1 110 ? -6.524 -13.248 10.632 1.00 97.81 110 GLU A O 1
ATOM 902 N N . THR A 1 111 ? -7.005 -14.914 9.189 1.00 97.31 111 THR A N 1
ATOM 903 C CA . THR A 1 111 ? -6.400 -14.263 8.023 1.00 97.31 111 THR A CA 1
ATOM 904 C C . THR A 1 111 ? -7.128 -12.963 7.681 1.00 97.31 111 THR A C 1
ATOM 906 O O . THR A 1 111 ? -6.482 -11.932 7.479 1.00 97.31 111 THR A O 1
ATOM 909 N N . TYR A 1 112 ? -8.465 -12.961 7.716 1.00 97.81 112 TYR A N 1
ATOM 910 C CA . TYR A 1 112 ? -9.286 -11.754 7.582 1.00 97.81 112 TYR A CA 1
ATOM 911 C C . TYR A 1 112 ? -8.838 -10.641 8.545 1.00 97.81 112 TYR A C 1
ATOM 913 O O . TYR A 1 112 ? -8.514 -9.531 8.114 1.00 97.81 112 TYR A O 1
ATOM 921 N N . ARG A 1 113 ? -8.777 -10.933 9.852 1.00 97.56 113 ARG A N 1
ATOM 922 C CA . ARG A 1 113 ? -8.381 -9.948 10.874 1.00 97.56 113 ARG A CA 1
ATOM 923 C C . ARG A 1 113 ? -6.946 -9.475 10.688 1.00 97.56 113 ARG A C 1
ATOM 925 O O . ARG A 1 113 ? -6.662 -8.309 10.955 1.00 97.56 113 ARG A O 1
ATOM 932 N N . THR A 1 114 ? -6.060 -10.356 10.235 1.00 97.75 114 THR A N 1
ATOM 933 C CA . THR A 1 114 ? -4.658 -10.026 9.970 1.00 97.75 114 THR A CA 1
ATOM 934 C C . THR A 1 114 ? -4.540 -8.980 8.865 1.00 97.75 114 THR A C 1
ATOM 936 O O . THR A 1 114 ? -3.887 -7.959 9.075 1.00 97.75 114 THR A O 1
ATOM 939 N N . TRP A 1 115 ? -5.224 -9.172 7.733 1.00 97.62 115 TRP A N 1
ATOM 940 C CA . TRP A 1 115 ? -5.215 -8.201 6.634 1.00 97.62 115 TRP A CA 1
ATOM 941 C C . TRP A 1 115 ? -5.849 -6.866 7.016 1.00 97.62 115 TRP A C 1
ATOM 943 O O . TRP A 1 115 ? -5.278 -5.822 6.719 1.00 97.62 115 TRP A O 1
ATOM 953 N N . VAL A 1 116 ? -6.974 -6.873 7.740 1.00 97.81 116 VAL A N 1
ATOM 954 C CA . VAL A 1 116 ? -7.573 -5.625 8.244 1.00 97.81 116 VAL A CA 1
ATOM 955 C C . VAL A 1 116 ? -6.592 -4.878 9.150 1.00 97.81 116 VAL A C 1
ATOM 957 O O . VAL A 1 116 ? -6.383 -3.681 8.970 1.00 97.81 116 VAL A O 1
ATOM 960 N N . LYS A 1 117 ? -5.942 -5.578 10.086 1.00 96.25 117 LYS A N 1
ATOM 961 C CA . LYS A 1 117 ? -5.029 -4.970 11.064 1.00 96.25 117 LYS A CA 1
ATOM 962 C C . LYS A 1 117 ? -3.798 -4.320 10.425 1.00 96.25 117 LYS A C 1
ATOM 964 O O . LYS A 1 117 ? -3.302 -3.324 10.946 1.00 96.25 117 LYS A O 1
ATOM 969 N N . LYS A 1 118 ? -3.295 -4.844 9.301 1.00 93.69 118 LYS A N 1
ATOM 970 C CA . LYS A 1 118 ? -2.175 -4.216 8.573 1.00 93.69 118 LYS A CA 1
ATOM 971 C C . LYS A 1 118 ? -2.474 -2.768 8.176 1.00 93.69 118 LYS A C 1
ATOM 973 O O . LYS A 1 118 ? -1.580 -1.918 8.228 1.00 93.69 118 LYS A O 1
ATOM 978 N N . THR A 1 119 ? -3.742 -2.472 7.886 1.00 95.38 119 THR A N 1
ATOM 979 C CA . THR A 1 119 ? -4.176 -1.140 7.456 1.00 95.38 119 THR A CA 1
ATOM 980 C C . THR A 1 119 ? -4.126 -0.081 8.560 1.00 95.38 119 THR A C 1
ATOM 982 O O . THR A 1 119 ? -4.050 1.099 8.231 1.00 95.38 119 THR A O 1
ATOM 985 N N . ASP A 1 120 ? -4.085 -0.456 9.846 1.00 94.50 120 ASP A N 1
ATOM 986 C CA . ASP A 1 120 ? -4.102 0.500 10.965 1.00 94.50 120 ASP A CA 1
ATOM 987 C C . ASP A 1 120 ? -2.896 1.455 10.902 1.00 94.50 120 ASP A C 1
ATOM 989 O O . ASP A 1 120 ? -3.051 2.673 10.826 1.00 94.50 120 ASP A O 1
ATOM 993 N N . THR A 1 121 ? -1.679 0.904 10.810 1.00 92.69 121 THR A N 1
ATOM 994 C CA . THR A 1 121 ? -0.438 1.710 10.766 1.00 92.69 121 THR A CA 1
ATOM 995 C C . THR A 1 121 ? -0.320 2.574 9.509 1.00 92.69 121 THR A C 1
ATOM 997 O O . THR A 1 121 ? 0.337 3.620 9.521 1.00 92.69 121 THR A O 1
ATOM 1000 N N . HIS A 1 122 ? -0.960 2.140 8.422 1.00 96.88 122 HIS A N 1
ATOM 1001 C CA . HIS A 1 122 ? -1.037 2.872 7.166 1.00 96.88 122 HIS A CA 1
ATOM 1002 C C . HIS A 1 122 ? -2.046 4.018 7.253 1.00 96.88 122 HIS A C 1
ATOM 1004 O O . HIS A 1 122 ? -1.758 5.129 6.808 1.00 96.88 122 HIS A O 1
ATOM 1010 N N . MET A 1 123 ? -3.197 3.790 7.890 1.00 97.62 123 MET A N 1
ATOM 1011 C CA . MET A 1 123 ? -4.181 4.837 8.148 1.00 97.62 123 MET A CA 1
ATOM 1012 C C . MET A 1 123 ? -3.621 5.909 9.091 1.00 97.62 123 MET A C 1
ATOM 1014 O O . MET A 1 123 ? -3.814 7.105 8.852 1.00 97.62 123 MET A O 1
ATOM 1018 N N . ASP A 1 124 ? -2.869 5.507 10.116 1.00 96.75 124 ASP A N 1
ATOM 1019 C CA . ASP A 1 124 ? -2.186 6.431 11.024 1.00 96.75 124 ASP A CA 1
ATOM 1020 C C . ASP A 1 124 ? -1.179 7.310 10.275 1.00 96.75 124 ASP A C 1
ATOM 1022 O O . ASP A 1 124 ? -1.153 8.524 10.481 1.00 96.75 124 ASP A O 1
ATOM 1026 N N . PHE A 1 125 ? -0.405 6.734 9.348 1.00 97.75 125 PHE A N 1
ATOM 1027 C CA . PHE A 1 125 ? 0.517 7.490 8.494 1.00 97.75 125 PHE A CA 1
ATOM 1028 C C . PHE A 1 125 ? -0.223 8.523 7.640 1.00 97.75 125 PHE A C 1
ATOM 1030 O O . PHE A 1 125 ? 0.138 9.701 7.622 1.00 97.75 125 PHE A O 1
ATOM 1037 N N . VAL A 1 126 ? -1.293 8.101 6.959 1.00 98.00 126 VAL A N 1
ATOM 1038 C CA . VAL A 1 126 ? -2.073 8.980 6.076 1.00 98.00 126 VAL A CA 1
ATOM 1039 C C . VAL A 1 126 ? -2.711 10.132 6.854 1.00 98.00 126 VAL A C 1
ATOM 1041 O O . VAL A 1 126 ? -2.693 11.275 6.398 1.00 98.00 126 VAL A O 1
ATOM 1044 N N . THR A 1 127 ? -3.279 9.849 8.026 1.00 97.12 127 THR A N 1
ATOM 1045 C CA . THR A 1 127 ? -3.987 10.856 8.828 1.00 97.12 127 THR A CA 1
ATOM 1046 C C . THR A 1 127 ? -3.038 11.788 9.581 1.00 97.12 127 THR A C 1
ATOM 1048 O O . THR A 1 127 ? -3.339 12.980 9.698 1.00 97.12 127 THR A O 1
ATOM 1051 N N . SER A 1 128 ? -1.889 11.285 10.043 1.00 96.19 128 SER A N 1
ATOM 1052 C CA . SER A 1 128 ? -0.855 12.085 10.714 1.00 96.19 128 SER A CA 1
ATOM 1053 C C . SER A 1 128 ? -0.095 12.979 9.737 1.00 96.19 128 SER A C 1
ATOM 1055 O O . SER A 1 128 ? 0.224 14.115 10.074 1.00 96.19 128 SER A O 1
ATOM 1057 N N . GLY A 1 129 ? 0.117 12.508 8.506 1.00 96.19 129 GLY A N 1
ATOM 1058 C CA . GLY A 1 129 ? 0.758 13.273 7.436 1.00 96.19 129 GLY A CA 1
ATOM 1059 C C . GLY A 1 129 ? -0.131 14.334 6.779 1.00 96.19 129 GLY A C 1
ATOM 1060 O O . GLY A 1 129 ? 0.306 14.986 5.836 1.00 96.19 129 GLY A O 1
ATOM 1061 N N . ALA A 1 130 ? -1.380 14.513 7.219 1.00 97.69 130 ALA A N 1
ATOM 1062 C CA . ALA A 1 130 ? -2.271 15.549 6.702 1.00 97.69 130 ALA A CA 1
ATOM 1063 C C . ALA A 1 130 ? -1.910 16.943 7.250 1.00 97.69 130 ALA A C 1
ATOM 1065 O O . ALA A 1 130 ? -1.349 17.089 8.335 1.00 97.69 130 ALA A O 1
ATOM 1066 N N . THR A 1 131 ? -2.304 18.009 6.547 1.00 97.88 131 THR A N 1
ATOM 1067 C CA . THR A 1 131 ? -2.169 19.372 7.092 1.00 97.88 131 THR A CA 1
ATOM 1068 C C . THR A 1 131 ? -3.029 19.584 8.343 1.00 97.88 131 THR A C 1
ATOM 1070 O O . THR A 1 131 ? -3.963 18.831 8.634 1.00 97.88 131 THR A O 1
ATOM 1073 N N . SER A 1 132 ? -2.798 20.693 9.054 1.00 96.31 132 SER A N 1
ATOM 1074 C CA . SER A 1 132 ? -3.662 21.131 10.163 1.00 96.31 132 SER A CA 1
ATOM 1075 C C . SER A 1 132 ? -5.131 21.310 9.751 1.00 96.31 132 SER A C 1
ATOM 1077 O O . SER A 1 132 ? -6.031 21.082 10.557 1.00 96.31 132 SER A O 1
ATOM 1079 N N . THR A 1 133 ? -5.382 21.644 8.482 1.00 96.75 133 THR A N 1
ATOM 1080 C CA . THR A 1 133 ? -6.715 21.734 7.862 1.00 96.75 133 THR A CA 1
ATOM 1081 C C . THR A 1 133 ? -7.207 20.417 7.250 1.00 96.75 133 THR A C 1
ATOM 1083 O O . THR A 1 133 ? -8.226 20.413 6.565 1.00 96.75 133 THR A O 1
ATOM 1086 N N . LYS A 1 134 ? -6.519 19.298 7.515 1.00 96.69 134 LYS A N 1
ATOM 1087 C CA . LYS A 1 134 ? -6.861 17.933 7.073 1.00 96.69 134 LYS A CA 1
ATOM 1088 C C . LYS A 1 134 ? -6.821 17.723 5.557 1.00 96.69 134 LYS A C 1
ATOM 1090 O O . LYS A 1 134 ? -7.523 16.869 5.025 1.00 96.69 134 LYS A O 1
ATOM 1095 N N . LEU A 1 135 ? -5.967 18.474 4.863 1.00 98.19 135 LEU A N 1
ATOM 1096 C CA . LEU A 1 135 ? -5.678 18.262 3.447 1.00 98.19 135 LEU A CA 1
ATOM 1097 C C . LEU A 1 135 ? -4.615 17.172 3.294 1.00 98.19 135 LEU A C 1
ATOM 1099 O O . LEU A 1 135 ? -3.580 17.223 3.963 1.00 98.19 135 LEU A O 1
ATOM 1103 N N . LEU A 1 136 ? -4.861 16.211 2.402 1.00 98.56 136 LEU A N 1
ATOM 1104 C CA . LEU A 1 136 ? -3.925 15.120 2.139 1.00 98.56 136 LEU A CA 1
ATOM 1105 C C . LEU A 1 136 ? -2.867 15.533 1.103 1.00 98.56 136 LEU A C 1
ATOM 1107 O O . LEU A 1 136 ? -3.240 16.004 0.020 1.00 98.56 136 LEU A O 1
ATOM 1111 N N . PRO A 1 137 ? -1.569 15.361 1.406 1.00 98.25 137 PRO A N 1
ATOM 1112 C CA . PRO A 1 137 ? -0.486 15.653 0.477 1.00 98.25 137 PRO A CA 1
ATOM 1113 C C . PRO A 1 137 ? -0.293 14.534 -0.558 1.00 98.25 137 PRO A C 1
ATOM 1115 O O . PRO A 1 137 ? -0.898 13.460 -0.481 1.00 98.25 137 PRO A O 1
ATOM 1118 N N . GLU A 1 138 ? 0.604 14.766 -1.513 1.00 98.25 138 GLU A N 1
ATOM 1119 C CA . GLU A 1 138 ? 1.219 13.692 -2.297 1.00 98.25 138 GLU A CA 1
ATOM 1120 C C . GLU A 1 138 ? 2.144 12.829 -1.425 1.00 98.25 138 GLU A C 1
ATOM 1122 O O . GLU A 1 138 ? 2.040 11.599 -1.431 1.00 98.25 138 GLU A O 1
ATOM 1127 N N . GLN A 1 139 ? 3.022 13.477 -0.655 1.00 97.62 139 GLN A N 1
ATOM 1128 C CA . GLN A 1 139 ? 4.105 12.840 0.095 1.00 97.62 139 GLN A CA 1
ATOM 1129 C C . GLN A 1 139 ? 4.088 13.275 1.560 1.00 97.62 139 GLN A C 1
ATOM 1131 O O . GLN A 1 139 ? 3.558 14.330 1.901 1.00 97.62 139 GLN A O 1
ATOM 1136 N N . VAL A 1 140 ? 4.724 12.489 2.422 1.00 97.38 140 VAL A N 1
ATOM 1137 C CA . VAL A 1 140 ? 5.019 12.883 3.806 1.00 97.38 140 VAL A CA 1
ATOM 1138 C C . VAL A 1 140 ? 6.527 12.923 3.967 1.00 97.38 140 VAL A C 1
ATOM 1140 O O . VAL A 1 140 ? 7.208 11.965 3.604 1.00 97.38 140 VAL A O 1
ATOM 1143 N N . ASP A 1 141 ? 7.055 14.029 4.481 1.00 96.00 141 ASP A N 1
ATOM 1144 C CA . ASP A 1 141 ? 8.488 14.185 4.688 1.00 96.00 141 ASP A CA 1
ATOM 1145 C C . ASP A 1 141 ? 9.012 13.090 5.621 1.00 96.00 141 ASP A C 1
ATOM 1147 O O . ASP A 1 141 ? 8.569 12.932 6.761 1.00 96.00 141 ASP A O 1
ATOM 1151 N N . LYS A 1 142 ? 9.983 12.329 5.121 1.00 93.88 142 LYS A N 1
ATOM 1152 C CA . LYS A 1 142 ? 10.469 11.111 5.766 1.00 93.88 142 LYS A CA 1
ATOM 1153 C C . LYS A 1 142 ? 11.285 11.350 7.042 1.00 93.88 142 LYS A C 1
ATOM 1155 O O . LYS A 1 142 ? 11.655 10.389 7.714 1.00 93.88 142 LYS A O 1
ATOM 1160 N N . TYR A 1 143 ? 11.627 12.599 7.345 1.00 92.81 143 TYR A N 1
ATOM 1161 C CA . TYR A 1 143 ? 12.399 12.967 8.530 1.00 92.81 143 TYR A CA 1
ATOM 1162 C C . TYR A 1 143 ? 11.538 13.627 9.604 1.00 92.81 143 TYR A C 1
ATOM 1164 O O . TYR A 1 143 ? 11.882 13.544 10.778 1.00 92.81 143 TYR A O 1
ATOM 1172 N N . THR A 1 144 ? 10.459 14.302 9.208 1.00 93.69 144 THR A N 1
ATOM 1173 C CA . THR A 1 144 ? 9.674 15.165 10.100 1.00 93.69 144 THR A CA 1
ATOM 1174 C C . THR A 1 144 ? 8.203 14.785 10.227 1.00 93.69 144 THR A C 1
ATOM 1176 O O . THR A 1 144 ? 7.511 15.411 11.022 1.00 93.69 144 THR A O 1
ATOM 1179 N N . GLY A 1 145 ? 7.688 13.867 9.402 1.00 95.00 145 GLY A N 1
ATOM 1180 C CA . GLY A 1 145 ? 6.265 13.506 9.413 1.00 95.00 145 GLY A CA 1
ATOM 1181 C C . GLY A 1 145 ? 5.335 14.579 8.845 1.00 95.00 145 GLY A C 1
ATOM 1182 O O . GLY A 1 145 ? 4.124 14.378 8.785 1.00 95.00 145 GLY A O 1
ATOM 1183 N N . ASN A 1 146 ? 5.877 15.712 8.393 1.00 95.94 146 ASN A N 1
ATOM 1184 C CA . ASN A 1 146 ? 5.080 16.816 7.878 1.00 95.94 146 ASN A CA 1
ATOM 1185 C C . ASN A 1 146 ? 4.572 16.538 6.452 1.00 95.94 146 ASN A C 1
ATOM 1187 O O . ASN A 1 146 ? 5.274 15.904 5.658 1.00 95.94 146 ASN A O 1
ATOM 1191 N N . PRO A 1 147 ? 3.392 17.067 6.075 1.00 97.12 147 PRO A N 1
ATOM 1192 C CA . PRO A 1 147 ? 2.915 17.011 4.697 1.00 97.12 147 PRO A CA 1
ATOM 1193 C C . PRO A 1 147 ? 3.922 17.664 3.747 1.00 97.12 147 PRO A C 1
ATOM 1195 O O . PRO A 1 147 ? 4.400 18.772 4.001 1.00 97.12 147 PRO A O 1
ATOM 1198 N N . ALA A 1 148 ? 4.205 17.004 2.627 1.00 96.25 148 ALA A N 1
ATOM 1199 C CA . ALA A 1 148 ? 5.189 17.449 1.654 1.00 96.25 148 ALA A CA 1
ATOM 1200 C C . ALA A 1 148 ? 4.630 17.457 0.225 1.00 96.25 148 ALA A C 1
ATOM 1202 O O . ALA A 1 148 ? 3.761 16.667 -0.152 1.00 96.25 148 ALA A O 1
ATOM 1203 N N . TRP A 1 149 ? 5.201 18.346 -0.591 1.00 95.81 149 TRP A N 1
ATOM 1204 C CA . TRP A 1 149 ? 4.897 18.502 -2.014 1.00 95.81 149 TRP A CA 1
ATOM 1205 C C . TRP A 1 149 ? 3.458 18.976 -2.302 1.00 95.81 149 TRP A C 1
ATOM 1207 O O . TRP A 1 149 ? 2.989 19.917 -1.664 1.00 95.81 149 TRP A O 1
ATOM 1217 N N . ALA A 1 150 ? 2.783 18.428 -3.316 1.00 96.88 150 ALA A N 1
ATOM 1218 C CA . ALA A 1 150 ? 1.474 18.891 -3.770 1.00 96.88 150 ALA A CA 1
ATOM 1219 C C . ALA A 1 150 ? 0.386 18.676 -2.701 1.00 96.88 150 ALA A C 1
ATOM 1221 O O . ALA A 1 150 ? 0.170 17.551 -2.247 1.00 96.88 150 ALA A O 1
ATOM 1222 N N . ILE A 1 151 ? -0.310 19.755 -2.314 1.00 97.25 151 ILE A N 1
ATOM 1223 C CA . ILE A 1 151 ? -1.339 19.767 -1.262 1.00 97.25 151 ILE A CA 1
ATOM 1224 C C . ILE A 1 151 ? -2.489 20.719 -1.654 1.00 97.25 151 ILE A C 1
ATOM 1226 O O . ILE A 1 151 ? -2.221 21.891 -1.923 1.00 97.25 151 ILE A O 1
ATOM 1230 N N . PRO A 1 152 ? -3.765 20.287 -1.617 1.00 96.44 152 PRO A N 1
ATOM 1231 C CA . PRO A 1 152 ? -4.205 18.897 -1.518 1.00 96.44 152 PRO A CA 1
ATOM 1232 C C . PRO A 1 152 ? -3.9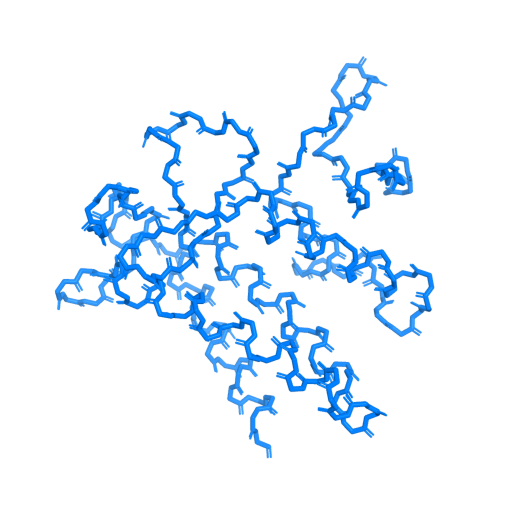26 18.142 -2.821 1.00 96.44 152 PRO A C 1
ATOM 1234 O O . PRO A 1 152 ? -4.146 18.676 -3.910 1.00 96.44 152 PRO A O 1
ATOM 1237 N N . LEU A 1 153 ? -3.527 16.873 -2.727 1.00 98.19 153 LEU A N 1
ATOM 1238 C CA . LEU A 1 153 ? -3.504 16.000 -3.895 1.00 98.19 153 LEU A CA 1
ATOM 1239 C C . LEU A 1 153 ? -4.880 15.344 -4.082 1.00 98.19 153 LEU A C 1
ATOM 1241 O O . LEU A 1 153 ? -5.365 14.601 -3.223 1.00 98.19 153 LEU A O 1
ATOM 1245 N N . GLY A 1 154 ? -5.504 15.590 -5.239 1.00 98.38 154 GLY A N 1
ATOM 1246 C CA . GLY A 1 154 ? -6.818 15.030 -5.572 1.00 98.38 154 GLY A CA 1
ATOM 1247 C C . GLY A 1 154 ? -6.841 13.497 -5.568 1.00 98.38 154 GLY A C 1
ATOM 1248 O O . GLY A 1 154 ? -7.807 12.905 -5.097 1.00 98.38 154 GLY A O 1
ATOM 1249 N N . TRP A 1 155 ? -5.754 12.853 -6.007 1.00 97.94 155 TRP A N 1
ATOM 1250 C CA . TRP A 1 155 ? -5.639 11.391 -6.018 1.00 97.94 155 TRP A CA 1
ATOM 1251 C C . TRP A 1 155 ? -5.592 10.798 -4.602 1.00 97.94 155 TRP A C 1
ATOM 1253 O O . TRP A 1 155 ? -6.384 9.906 -4.300 1.00 97.94 155 TRP A O 1
ATOM 1263 N N . SER A 1 156 ? -4.755 11.343 -3.708 1.00 98.50 156 SER A N 1
ATOM 1264 C CA . SER A 1 156 ? -4.742 10.958 -2.285 1.00 98.50 156 SER A CA 1
ATOM 1265 C C . SER A 1 156 ? -6.130 11.094 -1.661 1.00 98.50 156 SER A C 1
ATOM 1267 O O . SER A 1 156 ? -6.601 10.196 -0.970 1.00 98.50 156 SER A O 1
ATOM 1269 N N . SER A 1 157 ? -6.811 12.202 -1.957 1.00 98.19 157 SER A N 1
ATOM 1270 C CA . SER A 1 157 ? -8.149 12.487 -1.430 1.00 98.19 157 SER A CA 1
ATOM 1271 C C . SER A 1 157 ? -9.198 11.485 -1.926 1.00 98.19 157 SER A C 1
ATOM 1273 O O . SER A 1 157 ? -10.005 11.002 -1.135 1.00 98.19 157 SER A O 1
ATOM 1275 N N . ALA A 1 158 ? -9.173 11.132 -3.214 1.00 98.12 158 ALA A N 1
ATOM 1276 C CA . ALA A 1 158 ? -10.085 10.145 -3.787 1.00 98.12 158 ALA A CA 1
ATOM 1277 C C . ALA A 1 158 ? -9.857 8.744 -3.198 1.00 98.12 158 ALA A C 1
ATOM 1279 O O . ALA A 1 158 ? -10.806 8.118 -2.726 1.00 98.12 158 ALA A O 1
ATOM 1280 N N . LEU A 1 159 ? -8.601 8.283 -3.146 1.00 98.25 159 LEU A N 1
ATOM 1281 C CA . LEU A 1 159 ? -8.263 6.976 -2.575 1.00 98.25 159 LEU A CA 1
ATOM 1282 C C . LEU A 1 159 ? -8.622 6.881 -1.090 1.00 98.25 159 LEU A C 1
ATOM 1284 O O . LEU A 1 159 ? -9.074 5.832 -0.644 1.00 98.25 159 LEU A O 1
ATOM 1288 N N . PHE A 1 160 ? -8.474 7.965 -0.327 1.00 98.56 160 PHE A N 1
ATOM 1289 C CA . PHE A 1 160 ? -8.854 7.979 1.084 1.00 98.56 160 PHE A CA 1
ATOM 1290 C C . PHE A 1 160 ? -10.351 7.706 1.265 1.00 98.56 160 PHE A C 1
ATOM 1292 O O . PHE A 1 160 ? -10.737 6.888 2.099 1.00 98.56 160 PHE A O 1
ATOM 1299 N N . ILE A 1 161 ? -11.198 8.342 0.449 1.00 98.31 161 ILE A N 1
ATOM 1300 C CA . ILE A 1 161 ? -12.649 8.113 0.468 1.00 98.31 161 ILE A CA 1
ATOM 1301 C C . ILE A 1 161 ? -12.970 6.656 0.115 1.00 98.31 161 ILE A C 1
ATOM 1303 O O . ILE A 1 161 ? -13.790 6.032 0.790 1.00 98.31 161 ILE A O 1
ATOM 1307 N N . GLU A 1 162 ? -12.317 6.100 -0.908 1.00 97.88 162 GLU A N 1
ATOM 1308 C CA . GLU A 1 162 ? -12.504 4.702 -1.310 1.00 97.88 162 GLU A CA 1
ATOM 1309 C C . GLU A 1 162 ? -12.112 3.723 -0.196 1.00 97.88 162 GLU A C 1
ATOM 1311 O O . GLU A 1 162 ? -12.892 2.826 0.125 1.00 97.88 162 GLU A O 1
ATOM 1316 N N . VAL A 1 163 ? -10.952 3.927 0.439 1.00 98.31 163 VAL A N 1
ATOM 1317 C CA . VAL A 1 163 ? -10.469 3.100 1.557 1.00 98.31 163 VAL A CA 1
ATOM 1318 C C . VAL A 1 163 ? -11.422 3.175 2.746 1.00 98.31 163 VAL A C 1
ATOM 1320 O O . VAL A 1 163 ? -11.811 2.140 3.282 1.00 98.31 163 VAL A O 1
ATOM 1323 N N . VAL A 1 164 ? -11.860 4.373 3.147 1.00 97.94 164 VAL A N 1
ATOM 1324 C CA . VAL A 1 164 ? -12.815 4.534 4.258 1.00 97.94 164 VAL A CA 1
ATOM 1325 C C . VAL A 1 164 ? -14.151 3.859 3.938 1.00 97.94 164 VAL A C 1
ATOM 1327 O O . VAL A 1 164 ? -14.743 3.208 4.802 1.00 97.94 164 VAL A O 1
ATOM 1330 N N . HIS A 1 165 ? -14.630 3.967 2.696 1.00 97.62 165 HIS A N 1
ATOM 1331 C CA . HIS A 1 165 ? -15.843 3.276 2.267 1.00 97.62 165 HIS A CA 1
ATOM 1332 C C . HIS A 1 165 ? -15.681 1.749 2.322 1.00 97.62 165 HIS A C 1
ATOM 1334 O O . HIS A 1 165 ? -16.579 1.052 2.798 1.00 97.62 165 HIS A O 1
ATOM 1340 N N . GLN A 1 166 ? -14.533 1.235 1.877 1.00 97.00 166 GLN A N 1
ATOM 1341 C CA . GLN A 1 166 ? -14.206 -0.186 1.901 1.00 97.00 166 GLN A CA 1
ATOM 1342 C C . GLN A 1 166 ? -14.095 -0.723 3.335 1.00 97.00 166 GLN A C 1
ATOM 1344 O O . GLN A 1 166 ? -14.759 -1.705 3.661 1.00 97.00 166 GLN A O 1
ATOM 1349 N N . LEU A 1 167 ? -13.373 -0.033 4.223 1.00 96.62 167 LEU A N 1
ATOM 1350 C CA . LEU A 1 167 ? -13.311 -0.353 5.655 1.00 96.62 167 LEU A CA 1
ATOM 1351 C C . LEU A 1 167 ? -14.709 -0.411 6.279 1.00 96.62 167 LEU A C 1
ATOM 1353 O O . LEU A 1 167 ? -15.046 -1.373 6.963 1.00 96.62 167 LEU A O 1
ATOM 1357 N N . ASN A 1 168 ? -15.561 0.577 5.998 1.00 95.69 168 ASN A N 1
ATOM 1358 C CA . ASN A 1 168 ? -16.928 0.615 6.519 1.00 95.69 168 ASN A CA 1
ATOM 1359 C C . ASN A 1 168 ? -17.806 -0.540 6.004 1.00 95.69 168 ASN A C 1
ATOM 1361 O O . ASN A 1 168 ? -18.750 -0.937 6.682 1.00 95.69 168 ASN A O 1
ATOM 1365 N N . ARG A 1 169 ? -17.541 -1.072 4.806 1.00 94.19 169 ARG A N 1
ATOM 1366 C CA . ARG A 1 169 ? -18.226 -2.267 4.287 1.00 94.19 169 ARG A CA 1
ATOM 1367 C C . ARG A 1 169 ? -17.713 -3.539 4.963 1.00 94.19 169 ARG A C 1
ATOM 1369 O O . ARG A 1 169 ? -18.505 -4.410 5.305 1.00 94.19 169 ARG A O 1
ATOM 1376 N N . ILE A 1 170 ? -16.402 -3.628 5.161 1.00 92.31 170 ILE A N 1
ATOM 1377 C CA . ILE A 1 170 ? -15.727 -4.822 5.671 1.00 92.31 170 ILE A CA 1
ATOM 1378 C C . ILE A 1 170 ? -15.924 -4.996 7.182 1.00 92.31 170 ILE A C 1
ATOM 1380 O O . ILE A 1 170 ? -16.131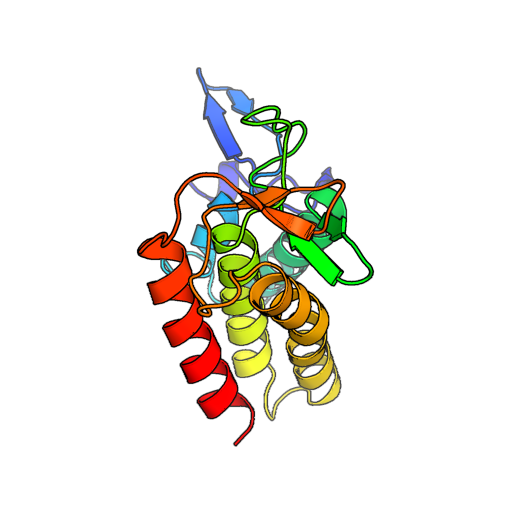 -6.118 7.631 1.00 92.31 170 ILE A O 1
ATOM 1384 N N . LEU A 1 171 ? -15.917 -3.914 7.962 1.00 90.94 171 LEU A N 1
ATOM 1385 C CA . LEU A 1 171 ? -16.023 -3.962 9.427 1.00 90.94 171 LEU A CA 1
ATOM 1386 C C . LEU A 1 171 ? -17.456 -4.127 9.960 1.00 90.94 171 LEU A C 1
ATOM 1388 O O . LEU A 1 171 ? -17.630 -4.331 11.161 1.00 90.94 171 LEU A O 1
ATOM 1392 N N . LYS A 1 172 ? -18.469 -4.020 9.095 1.00 80.06 172 LYS A N 1
ATOM 1393 C CA . LYS A 1 172 ? -19.869 -4.326 9.429 1.00 80.06 172 LYS A CA 1
ATOM 1394 C C . LYS A 1 172 ? -20.138 -5.822 9.393 1.00 80.06 172 LYS A C 1
ATOM 1396 O O . LYS A 1 172 ? -20.913 -6.277 10.255 1.00 80.06 172 LYS A O 1
#

Sequence (172 aa):
MIERLWMPDAACFAKGIIDGEIYPIIDASVIGVVTPFRVLDPTVEDEREKIIMMLNTIEDRLNYWVDGTRGIRRYENDEYMSGNPWVVTTLWLMRAELDLAEYFKGQDDETYRTWVKKTDTHMDFVTSGATSTKLLPEQVDKYTGNPAWAIPLGWSSALFIEVVHQLNRILK

pLDDT: mean 95.86, std 3.29, range [77.0, 98.69]

Secondary structure (DSSP, 8-state):
-GGGGEEGGGTEE-SEEETTEEE---BGGGGGGTTTT--S-TTSHHHHHHHHHHHHHHHHHHEEEETTEEEE-SBTT--GGGT--BHHHHHHHHHHHHHHHHHHTTT-HHHHHHHHHHHHHHHHHHHHTS-TT----SEE-TTT--EESSSS-HHHHHHHHHHHHHHHHH--

Radius of gyration: 15.85 Å; chains: 1; bounding box: 36×42×38 Å